Protein AF-A0AAE3F582-F1 (afdb_monomer_lite)

Radius of gyration: 14.85 Å; chains: 1; bounding box: 38×25×41 Å

Sequence (138 aa):
MNFTSTSEIKARVYELYLTEDQELNSNFFDFHVRNLRSTLLKTYAEIQKAINGDAVVLLKNSIETRHGSEIQVNGILSSWKEIGEIYAENRNGLYDGNYKEFLEEYNGKENLTGLYRLMDPVYTDSKSITGVKLDFIW

Structure (mmCIF, N/CA/C/O backbone):
data_AF-A0AAE3F582-F1
#
_entry.id   AF-A0AAE3F582-F1
#
loop_
_atom_site.group_PDB
_atom_site.id
_atom_site.type_symbol
_atom_site.label_atom_id
_atom_site.label_alt_id
_atom_site.label_comp_id
_atom_site.label_asym_id
_atom_site.label_entity_id
_atom_site.label_seq_id
_atom_site.pdbx_PDB_ins_code
_atom_site.Cartn_x
_atom_site.Cartn_y
_atom_site.Cartn_z
_atom_site.occupancy
_atom_site.B_iso_or_equiv
_atom_site.auth_seq_id
_atom_site.auth_comp_id
_atom_site.auth_asym_id
_atom_site.auth_atom_id
_atom_site.pdbx_PDB_model_num
ATOM 1 N N . MET A 1 1 ? -14.547 7.186 16.881 1.00 68.38 1 MET A N 1
ATOM 2 C CA . MET A 1 1 ? -13.841 6.005 17.423 1.00 68.38 1 MET A CA 1
ATOM 3 C C . MET A 1 1 ? -12.495 5.951 16.730 1.00 68.38 1 MET A C 1
ATOM 5 O O . MET A 1 1 ? -12.482 6.161 15.524 1.00 68.38 1 MET A O 1
ATOM 9 N N . ASN A 1 2 ? -11.401 5.749 17.465 1.00 81.62 2 ASN A N 1
ATOM 10 C CA . ASN A 1 2 ? -10.062 5.712 16.874 1.00 81.62 2 ASN A CA 1
ATOM 11 C C . ASN A 1 2 ? -9.655 4.254 16.695 1.00 81.62 2 ASN A C 1
ATOM 13 O O . ASN A 1 2 ? -9.636 3.510 17.673 1.00 81.62 2 ASN A O 1
ATOM 17 N N . PHE A 1 3 ? -9.322 3.860 15.469 1.00 90.88 3 PHE A N 1
ATOM 18 C CA . PHE A 1 3 ? -8.797 2.528 15.184 1.00 90.88 3 PHE A CA 1
ATOM 19 C C . PHE A 1 3 ? -7.280 2.544 15.411 1.00 90.88 3 PHE A C 1
ATOM 21 O O . PHE A 1 3 ? -6.566 3.378 14.845 1.00 90.88 3 PHE A O 1
ATOM 28 N N . THR A 1 4 ? -6.780 1.668 16.286 1.00 91.00 4 THR A N 1
ATOM 29 C CA . THR A 1 4 ? -5.397 1.752 16.799 1.00 91.00 4 THR A CA 1
ATOM 30 C C . THR A 1 4 ? -4.556 0.524 16.488 1.00 91.00 4 THR A C 1
ATOM 32 O O . THR A 1 4 ? -3.342 0.547 16.673 1.00 91.00 4 THR A O 1
ATOM 35 N N . SER A 1 5 ? -5.162 -0.536 15.956 1.00 92.38 5 SER A N 1
ATOM 36 C CA . SER A 1 5 ? -4.472 -1.767 15.576 1.00 92.38 5 SER A CA 1
ATOM 37 C C . SER A 1 5 ? -4.801 -2.203 14.149 1.00 92.38 5 SER A C 1
ATOM 39 O O . SER A 1 5 ? -5.865 -1.902 13.611 1.00 92.38 5 SER A O 1
ATOM 41 N N . THR A 1 6 ? -3.892 -2.967 13.541 1.00 94.06 6 THR A N 1
ATOM 42 C CA . THR A 1 6 ? -4.092 -3.581 12.219 1.00 94.06 6 THR A CA 1
ATOM 43 C C . THR A 1 6 ? -5.376 -4.408 12.163 1.00 94.06 6 THR A C 1
ATOM 45 O O . THR A 1 6 ? -6.115 -4.315 11.189 1.00 94.06 6 THR A O 1
ATOM 48 N N . SER A 1 7 ? -5.675 -5.186 13.207 1.00 96.44 7 SER A N 1
ATOM 49 C CA . SER A 1 7 ? -6.878 -6.024 13.253 1.00 96.44 7 SER A CA 1
ATOM 50 C C . SER A 1 7 ? -8.161 -5.196 13.261 1.00 96.44 7 SER A C 1
ATOM 52 O O . SER A 1 7 ? -9.077 -5.512 12.511 1.00 96.44 7 SER A O 1
ATOM 54 N N . GLU A 1 8 ? -8.218 -4.125 14.057 1.00 96.69 8 GLU A N 1
ATOM 55 C CA . GLU A 1 8 ? -9.386 -3.234 14.114 1.00 96.69 8 GLU A CA 1
ATOM 56 C C . GLU A 1 8 ? -9.612 -2.513 12.778 1.00 96.69 8 GLU A C 1
ATOM 58 O O . GLU A 1 8 ? -10.740 -2.450 12.296 1.00 96.69 8 GLU A O 1
ATOM 63 N N . ILE A 1 9 ? -8.541 -2.007 12.157 1.00 97.44 9 ILE A N 1
ATOM 64 C CA . ILE A 1 9 ? -8.606 -1.327 10.855 1.00 97.44 9 ILE A CA 1
ATOM 65 C C . ILE A 1 9 ? -9.094 -2.295 9.768 1.00 97.44 9 ILE A C 1
ATOM 67 O O . ILE A 1 9 ? -10.006 -1.964 9.013 1.00 97.44 9 ILE A O 1
ATOM 71 N N . LYS A 1 10 ? -8.527 -3.508 9.699 1.00 97.62 10 LYS A N 1
ATOM 72 C CA . LYS A 1 10 ? -8.941 -4.530 8.722 1.00 97.62 10 LYS A CA 1
ATOM 73 C C . LYS A 1 10 ? -10.385 -4.960 8.936 1.00 97.62 10 LYS A C 1
ATOM 75 O O . LYS A 1 10 ? -11.128 -5.022 7.966 1.00 97.62 10 LYS A O 1
ATOM 80 N N . ALA A 1 11 ? -10.783 -5.217 10.184 1.00 96.56 11 ALA A N 1
ATOM 81 C CA . ALA A 1 11 ? -12.158 -5.578 10.514 1.00 96.56 11 ALA A CA 1
ATOM 82 C C . ALA A 1 11 ? -13.135 -4.502 10.031 1.00 96.56 11 ALA A C 1
ATOM 84 O O . ALA A 1 11 ? -14.086 -4.827 9.330 1.00 96.56 11 ALA A O 1
ATOM 85 N N . ARG A 1 12 ? -12.839 -3.222 10.294 1.00 95.94 12 ARG A N 1
ATOM 86 C CA . ARG A 1 12 ? -13.671 -2.106 9.831 1.00 95.94 12 ARG A CA 1
ATOM 87 C C . ARG A 1 12 ? -13.828 -2.071 8.312 1.00 95.94 12 ARG A C 1
ATOM 89 O O . ARG A 1 12 ? -14.946 -1.918 7.827 1.00 95.94 12 ARG A O 1
ATOM 96 N N . VAL A 1 13 ? -12.727 -2.199 7.573 1.00 96.62 13 VAL A N 1
ATOM 97 C CA . VAL A 1 13 ? -12.760 -2.168 6.103 1.00 96.62 13 VAL A CA 1
ATOM 98 C C . VAL A 1 13 ? -13.499 -3.384 5.545 1.00 96.62 13 VAL A C 1
ATOM 100 O O . VAL A 1 13 ? -14.311 -3.235 4.641 1.00 96.62 13 VAL A O 1
ATOM 103 N N . TYR A 1 14 ? -13.264 -4.578 6.095 1.00 95.69 14 TYR A N 1
ATOM 104 C CA . TYR A 1 14 ? -13.919 -5.805 5.637 1.00 95.69 14 TYR A CA 1
ATOM 105 C C . TYR A 1 14 ? -15.413 -5.828 5.953 1.00 95.69 14 TYR A C 1
ATOM 107 O O . TYR A 1 14 ? -16.189 -6.273 5.117 1.00 95.69 14 TYR A O 1
ATOM 115 N N . GLU A 1 15 ? -15.829 -5.329 7.117 1.00 94.50 15 GLU A N 1
ATOM 116 C CA . GLU A 1 15 ? -17.248 -5.178 7.447 1.00 94.50 15 GLU A CA 1
ATOM 117 C C . GLU A 1 15 ? -17.951 -4.275 6.436 1.00 94.50 15 GLU A C 1
ATOM 119 O O . GLU A 1 15 ? -18.965 -4.683 5.881 1.00 94.50 15 GLU A O 1
ATOM 124 N N . LEU A 1 16 ? -17.379 -3.100 6.144 1.00 93.56 16 LEU A N 1
ATOM 125 C CA . LEU A 1 16 ? -17.914 -2.203 5.120 1.00 93.56 16 LEU A CA 1
ATOM 126 C C . LEU A 1 16 ? -17.954 -2.887 3.748 1.00 93.56 16 LEU A C 1
ATOM 128 O O . LEU A 1 16 ? -18.984 -2.866 3.086 1.00 93.56 16 LEU A O 1
ATOM 132 N N . TYR A 1 17 ? -16.864 -3.537 3.335 1.00 93.19 17 TYR A N 1
ATOM 133 C CA . TYR A 1 17 ? -16.766 -4.196 2.027 1.00 93.19 17 TYR A CA 1
ATOM 134 C C . TYR A 1 17 ? -17.764 -5.345 1.842 1.00 93.19 17 TYR A C 1
ATOM 136 O O . TYR A 1 17 ? -18.236 -5.579 0.738 1.00 93.19 17 TYR A O 1
ATOM 144 N N . LEU A 1 18 ? -18.118 -6.058 2.913 1.00 91.44 18 LEU A N 1
ATOM 145 C CA . LEU A 1 18 ? -19.126 -7.120 2.853 1.00 91.44 18 LEU A CA 1
ATOM 146 C C . LEU A 1 18 ? -20.562 -6.586 2.780 1.00 91.44 18 LEU A C 1
ATOM 148 O O . LEU A 1 18 ? -21.457 -7.323 2.368 1.00 91.44 18 LEU A O 1
ATOM 152 N N . THR A 1 19 ? -20.799 -5.353 3.229 1.00 89.94 19 THR A N 1
ATOM 153 C CA . THR A 1 19 ? -22.140 -4.753 3.272 1.00 89.94 19 THR A CA 1
ATOM 154 C C . THR A 1 19 ? -22.432 -3.825 2.101 1.00 89.94 19 THR A C 1
ATOM 156 O O . THR A 1 19 ? -23.597 -3.635 1.760 1.00 89.94 19 THR A O 1
ATOM 159 N N . GLU A 1 20 ? -21.398 -3.240 1.507 1.00 86.06 20 GLU A N 1
ATOM 160 C CA . GLU A 1 20 ? -21.509 -2.297 0.399 1.00 86.06 20 GLU A CA 1
ATOM 161 C C . GLU A 1 20 ? -21.315 -3.042 -0.932 1.00 86.06 20 GLU A C 1
ATOM 163 O O . GLU A 1 20 ? -20.288 -3.680 -1.146 1.00 86.06 20 GLU A O 1
ATOM 168 N N . ASP A 1 21 ? -22.279 -2.946 -1.852 1.00 82.25 21 ASP A N 1
ATOM 169 C CA . ASP A 1 21 ? -22.183 -3.520 -3.209 1.00 82.25 21 ASP A CA 1
ATOM 170 C C . ASP A 1 21 ? -21.368 -2.592 -4.130 1.00 82.25 21 ASP A C 1
ATOM 172 O O . ASP A 1 21 ? -21.871 -2.029 -5.104 1.00 82.25 21 ASP A O 1
ATOM 176 N N . GLN A 1 22 ? -20.124 -2.313 -3.731 1.00 86.38 22 GLN A N 1
ATOM 177 C CA . GLN A 1 22 ? -19.224 -1.378 -4.407 1.00 86.38 22 GLN A CA 1
ATOM 178 C C . GLN A 1 22 ? -17.778 -1.872 -4.386 1.00 86.38 22 GLN A C 1
ATOM 180 O O . GLN A 1 22 ? -17.326 -2.509 -3.435 1.00 86.38 22 GLN A O 1
ATOM 185 N N . GLU A 1 23 ? -17.021 -1.506 -5.420 1.00 89.69 23 GLU A N 1
ATOM 186 C CA . GLU A 1 23 ? -15.572 -1.700 -5.442 1.00 89.69 23 GLU A CA 1
ATOM 187 C C . GLU A 1 23 ? -14.882 -0.907 -4.325 1.00 89.69 23 GLU A C 1
ATOM 189 O O . GLU A 1 23 ? -15.312 0.192 -3.960 1.00 89.69 23 GLU A O 1
ATOM 194 N N . LEU A 1 24 ? -13.770 -1.448 -3.818 1.00 93.12 24 LEU A N 1
ATOM 195 C CA . LEU A 1 24 ? -12.982 -0.835 -2.752 1.00 93.12 24 LEU A CA 1
ATOM 196 C C . LEU A 1 24 ? -12.410 0.525 -3.197 1.00 93.12 24 LEU A C 1
ATOM 198 O O . LEU A 1 24 ? -11.387 0.595 -3.881 1.00 93.12 24 LEU A O 1
ATOM 202 N N . ASN A 1 25 ? -13.059 1.601 -2.757 1.00 93.12 25 ASN A N 1
ATOM 203 C CA . ASN A 1 25 ? -12.714 2.998 -3.037 1.00 93.12 25 ASN A CA 1
ATOM 204 C C . ASN A 1 25 ? -12.365 3.780 -1.752 1.00 93.12 25 ASN A C 1
ATOM 206 O O . ASN A 1 25 ? -12.311 3.216 -0.655 1.00 93.12 25 ASN A O 1
ATOM 210 N N . SER A 1 26 ? -12.114 5.086 -1.869 1.00 94.75 26 SER A N 1
ATOM 211 C CA . SER A 1 26 ? -11.708 5.938 -0.742 1.00 94.75 26 SER A CA 1
ATOM 212 C C . SER A 1 26 ? -12.696 5.972 0.434 1.00 94.75 26 SER A C 1
ATOM 214 O O . SER A 1 26 ? -12.261 6.140 1.575 1.00 94.75 26 SER A O 1
ATOM 216 N N . ASN A 1 27 ? -13.998 5.758 0.211 1.00 94.94 27 ASN A N 1
ATOM 217 C CA . ASN 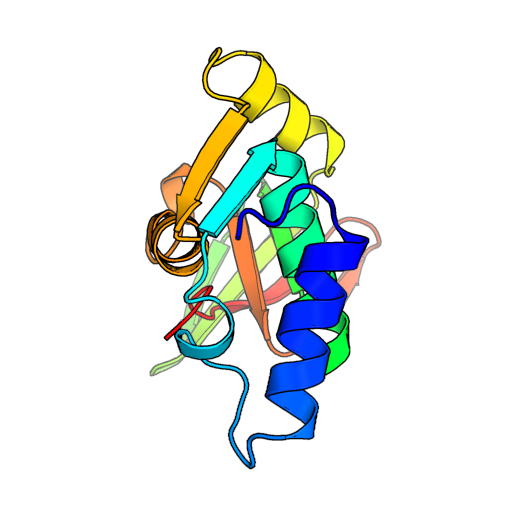A 1 27 ? -15.015 5.814 1.271 1.00 94.94 27 ASN A CA 1
ATOM 218 C C . ASN A 1 27 ? -14.842 4.702 2.314 1.00 94.94 27 ASN A C 1
ATOM 220 O O . ASN A 1 27 ? -15.160 4.893 3.486 1.00 94.94 27 ASN A O 1
ATOM 224 N N . PHE A 1 28 ? -14.272 3.560 1.921 1.00 96.19 28 PHE A N 1
ATOM 225 C CA . PHE A 1 28 ? -13.990 2.456 2.842 1.00 96.19 28 PHE A CA 1
ATOM 226 C C . PHE A 1 28 ? -12.912 2.797 3.869 1.00 96.19 28 PHE A C 1
ATOM 228 O O . PHE A 1 28 ? -12.799 2.095 4.868 1.00 96.19 28 PHE A O 1
ATOM 235 N N . PHE A 1 29 ? -12.140 3.861 3.641 1.00 97.25 29 PHE A N 1
ATOM 236 C CA . PHE A 1 29 ? -11.054 4.319 4.505 1.00 97.25 29 PHE A CA 1
ATOM 237 C C . PHE A 1 29 ? -11.389 5.630 5.230 1.00 97.25 29 PHE A C 1
ATOM 239 O O . PHE A 1 29 ? -10.541 6.161 5.942 1.00 97.25 29 PHE A O 1
ATOM 246 N N . ASP A 1 30 ? -12.612 6.153 5.088 1.00 96.81 30 ASP A N 1
ATOM 247 C CA . ASP A 1 30 ? -13.035 7.413 5.707 1.00 96.81 30 ASP A CA 1
ATOM 248 C C . ASP A 1 30 ? -13.366 7.231 7.200 1.00 96.81 30 ASP A C 1
ATOM 250 O O . ASP A 1 30 ? -14.518 7.186 7.639 1.00 96.81 30 ASP A O 1
ATOM 254 N N . PHE A 1 31 ? -12.320 7.028 7.999 1.00 96.81 31 PHE A N 1
ATOM 255 C CA . PHE A 1 31 ? -12.408 6.911 9.449 1.00 96.81 31 PHE A CA 1
ATOM 256 C C . PHE A 1 31 ? -11.093 7.284 10.137 1.00 96.81 31 PHE A C 1
ATOM 258 O O . PHE A 1 31 ? -10.012 7.277 9.550 1.00 96.81 31 PHE A O 1
ATOM 265 N N . HIS A 1 32 ? -11.185 7.596 11.430 1.00 97.69 32 HIS A N 1
ATOM 266 C CA . HIS A 1 32 ? -10.055 8.074 12.226 1.00 97.69 32 HIS A CA 1
ATOM 267 C C . HIS A 1 32 ? -9.137 6.931 12.686 1.00 97.69 32 HIS A C 1
ATOM 269 O O . HIS A 1 32 ? -9.588 5.988 13.342 1.00 97.69 32 HIS A O 1
ATOM 275 N N . VAL A 1 33 ? -7.834 7.041 12.426 1.00 97.12 33 VAL A N 1
ATOM 276 C CA . VAL A 1 33 ? -6.797 6.091 12.860 1.00 97.12 33 VAL A CA 1
ATOM 277 C C . VAL A 1 33 ? -5.743 6.776 13.719 1.00 97.12 33 VAL A C 1
ATOM 279 O O . VAL A 1 33 ? -5.425 7.948 13.532 1.00 97.12 33 VAL A O 1
ATOM 282 N N . ARG A 1 34 ? -5.155 6.018 14.648 1.00 94.81 34 ARG A N 1
ATOM 283 C CA . ARG A 1 34 ? -3.976 6.457 15.400 1.00 94.81 34 ARG A CA 1
ATOM 284 C C . ARG A 1 34 ? -2.965 5.325 15.514 1.00 94.81 34 ARG A C 1
ATOM 286 O O . ARG A 1 34 ? -3.112 4.449 16.363 1.00 94.81 34 ARG A O 1
ATOM 293 N N . ASN A 1 35 ? -1.949 5.324 14.654 1.00 92.56 35 ASN A N 1
ATOM 294 C CA . ASN A 1 35 ? -0.909 4.291 14.636 1.00 92.56 35 ASN A CA 1
ATOM 295 C C . ASN A 1 35 ? 0.361 4.789 13.929 1.00 92.56 35 ASN A C 1
ATOM 297 O O . ASN A 1 35 ? 0.402 5.886 13.376 1.00 92.56 35 ASN A O 1
ATOM 301 N N . LEU A 1 36 ? 1.422 3.987 13.954 1.00 90.81 36 LEU A N 1
ATOM 302 C CA . LEU A 1 36 ? 2.621 4.241 13.174 1.00 90.81 36 LEU A CA 1
ATOM 303 C C . LEU A 1 36 ? 2.292 4.231 11.677 1.00 90.81 36 LEU A C 1
ATOM 305 O O . LEU A 1 36 ? 1.645 3.303 11.195 1.00 90.81 36 LEU A O 1
ATOM 309 N N . ARG A 1 37 ? 2.803 5.211 10.928 1.00 91.88 37 ARG A N 1
ATOM 310 C CA . ARG A 1 37 ? 2.661 5.317 9.467 1.00 91.88 37 ARG A CA 1
ATOM 311 C C . ARG A 1 37 ? 3.071 4.029 8.753 1.00 91.88 37 ARG A C 1
ATOM 313 O O . ARG A 1 37 ? 2.374 3.576 7.854 1.00 91.88 37 ARG A O 1
ATOM 320 N N . SER A 1 38 ? 4.159 3.394 9.193 1.00 89.12 38 SER A N 1
ATOM 321 C CA . SER A 1 38 ? 4.612 2.104 8.657 1.00 89.12 38 SER A CA 1
ATOM 322 C C . SER A 1 38 ? 3.595 0.981 8.893 1.00 89.12 38 SER A C 1
ATOM 324 O O . SER A 1 38 ? 3.329 0.194 7.986 1.00 89.12 38 SER A O 1
ATOM 326 N N . THR A 1 39 ? 2.979 0.930 10.078 1.00 91.19 39 THR A N 1
ATOM 327 C CA . THR A 1 39 ? 1.897 -0.014 10.391 1.00 91.19 39 THR A CA 1
ATOM 328 C C . THR A 1 39 ? 0.653 0.272 9.557 1.00 91.19 39 THR A C 1
ATOM 330 O O . THR A 1 39 ? 0.037 -0.668 9.057 1.00 91.19 39 THR A O 1
ATOM 333 N N . LEU A 1 40 ? 0.296 1.544 9.360 1.00 94.62 40 LEU A N 1
ATOM 334 C CA . LEU A 1 40 ? -0.833 1.950 8.520 1.00 94.62 40 LEU A CA 1
ATOM 335 C C . LEU A 1 40 ? -0.612 1.561 7.051 1.00 94.62 40 LEU A C 1
ATOM 337 O O . LEU A 1 40 ? -1.489 0.942 6.459 1.00 94.62 40 LEU A O 1
ATOM 341 N N . LEU A 1 41 ? 0.565 1.830 6.479 1.00 94.44 41 LEU A N 1
ATOM 342 C CA . LEU A 1 41 ? 0.909 1.415 5.112 1.00 94.44 41 LEU A CA 1
ATOM 343 C C . LEU A 1 41 ? 0.900 -0.106 4.951 1.00 94.44 41 LEU A C 1
ATOM 345 O O . LEU A 1 41 ? 0.357 -0.622 3.978 1.00 94.44 41 LEU A O 1
ATOM 349 N N . LYS A 1 42 ? 1.462 -0.836 5.920 1.00 93.25 42 LYS A N 1
ATOM 350 C CA . LYS A 1 42 ? 1.452 -2.302 5.901 1.00 93.25 42 LYS A CA 1
ATOM 351 C C . LYS A 1 42 ? 0.030 -2.857 5.995 1.00 93.25 42 LYS A C 1
ATOM 353 O O . LYS A 1 42 ? -0.314 -3.787 5.276 1.00 93.25 42 LYS A O 1
ATOM 358 N N . THR A 1 43 ? -0.799 -2.275 6.858 1.00 96.19 43 THR A N 1
ATOM 359 C CA . THR A 1 43 ? -2.206 -2.669 7.008 1.00 96.19 43 THR A CA 1
ATOM 360 C C . THR A 1 43 ? -2.963 -2.456 5.700 1.00 96.19 43 THR A C 1
ATOM 362 O O . THR A 1 43 ? -3.651 -3.361 5.236 1.00 96.19 43 THR A O 1
ATOM 365 N N . TYR A 1 44 ? -2.765 -1.304 5.062 1.00 97.38 44 TYR A N 1
ATOM 366 C CA . TYR A 1 44 ? -3.332 -0.997 3.755 1.00 97.38 44 TYR A CA 1
ATOM 367 C C . TYR A 1 44 ? -2.863 -1.984 2.671 1.00 97.38 44 TYR A C 1
ATOM 369 O O . TYR A 1 44 ? -3.687 -2.515 1.930 1.00 97.38 44 TYR A O 1
ATOM 377 N N . ALA A 1 45 ? -1.569 -2.318 2.635 1.00 96.12 45 ALA A N 1
ATOM 378 C CA . ALA A 1 45 ? -1.020 -3.316 1.715 1.00 96.12 45 ALA A CA 1
ATOM 379 C C . ALA A 1 45 ? -1.675 -4.697 1.876 1.00 96.12 45 ALA A C 1
ATOM 381 O O . ALA A 1 45 ? -1.977 -5.367 0.890 1.00 96.12 45 ALA A O 1
ATOM 382 N N . GLU A 1 46 ? -1.916 -5.124 3.119 1.00 97.12 46 GLU A N 1
ATOM 383 C CA . GLU A 1 46 ? -2.608 -6.382 3.405 1.00 97.12 46 GLU A CA 1
ATOM 384 C C . GLU A 1 46 ? -4.072 -6.362 2.949 1.00 97.12 46 GLU A C 1
ATOM 386 O O . GLU A 1 46 ? -4.565 -7.380 2.466 1.00 97.12 46 GLU A O 1
ATOM 391 N N . ILE A 1 47 ? -4.761 -5.226 3.088 1.00 97.88 47 ILE A N 1
ATOM 392 C CA . ILE A 1 47 ? -6.143 -5.052 2.621 1.00 97.88 47 ILE A CA 1
ATOM 393 C C . ILE A 1 47 ? -6.196 -5.133 1.095 1.00 97.88 47 ILE A C 1
ATOM 395 O O . ILE A 1 47 ? -6.962 -5.933 0.562 1.00 97.88 47 ILE A O 1
ATOM 399 N N . GLN A 1 48 ? -5.354 -4.361 0.404 1.00 97.69 48 GLN A N 1
ATOM 400 C CA . GLN A 1 48 ? -5.315 -4.322 -1.059 1.00 97.69 48 GLN A CA 1
ATOM 401 C C . GLN A 1 48 ? -5.008 -5.691 -1.660 1.00 97.69 48 GLN A C 1
ATOM 403 O O . GLN A 1 48 ? -5.721 -6.157 -2.545 1.00 97.69 48 GLN A O 1
ATOM 408 N N . LYS A 1 49 ? -4.020 -6.395 -1.100 1.00 96.50 49 LYS A N 1
ATOM 409 C CA . LYS A 1 49 ? -3.693 -7.754 -1.527 1.00 96.50 49 LYS A CA 1
ATOM 410 C C . LYS A 1 49 ? -4.856 -8.728 -1.328 1.00 96.50 49 LYS A C 1
ATOM 412 O O . LYS A 1 49 ? -5.052 -9.612 -2.154 1.00 96.50 49 LYS A O 1
ATOM 417 N N . ALA A 1 50 ? -5.581 -8.617 -0.215 1.00 96.50 50 ALA A N 1
ATOM 418 C CA . ALA A 1 50 ? -6.663 -9.540 0.113 1.00 96.50 50 ALA A CA 1
ATOM 419 C C . ALA A 1 50 ? -7.921 -9.319 -0.740 1.00 96.50 50 ALA A C 1
ATOM 421 O O . ALA A 1 50 ? -8.595 -10.294 -1.057 1.00 96.50 50 ALA A O 1
ATOM 422 N N . ILE A 1 51 ? -8.238 -8.065 -1.076 1.00 95.56 51 ILE A N 1
ATOM 423 C CA . ILE A 1 51 ? -9.470 -7.706 -1.792 1.00 95.56 51 ILE A CA 1
ATOM 424 C C . ILE A 1 51 ? -9.235 -7.621 -3.304 1.00 95.56 51 ILE A C 1
ATOM 426 O O . ILE A 1 51 ? -9.940 -8.279 -4.060 1.00 95.56 51 ILE A O 1
ATOM 430 N N . ASN A 1 52 ? -8.233 -6.851 -3.735 1.00 95.38 52 ASN A N 1
ATOM 431 C CA . ASN A 1 52 ? -7.987 -6.549 -5.149 1.00 95.38 52 ASN A CA 1
ATOM 432 C C . ASN A 1 52 ? -6.868 -7.401 -5.767 1.00 95.38 52 ASN A C 1
ATOM 434 O O . ASN A 1 52 ? -6.731 -7.454 -6.981 1.00 95.38 52 ASN A O 1
ATOM 438 N N . GLY A 1 53 ? -6.045 -8.064 -4.948 1.00 96.00 53 GLY A N 1
ATOM 439 C CA . GLY A 1 53 ? -4.850 -8.770 -5.429 1.00 96.00 53 GLY A CA 1
ATOM 440 C C . GLY A 1 53 ? -3.658 -7.850 -5.722 1.00 96.00 53 GLY A C 1
ATOM 441 O O . GLY A 1 53 ? -2.595 -8.334 -6.111 1.00 96.00 53 GLY A O 1
ATOM 442 N N . ASP A 1 54 ? -3.801 -6.548 -5.473 1.00 97.44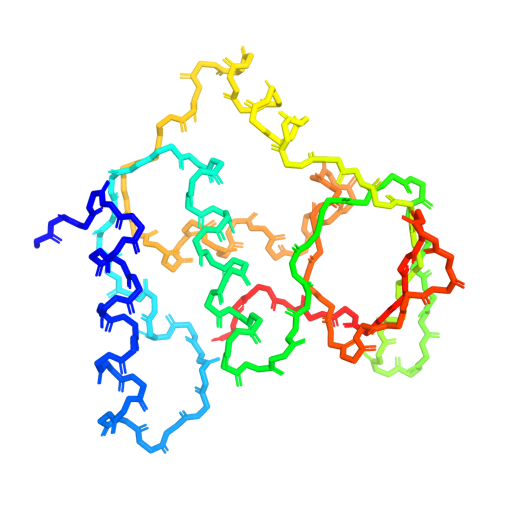 54 ASP A N 1
ATOM 443 C CA . ASP A 1 54 ? -2.769 -5.553 -5.750 1.00 97.44 54 ASP A CA 1
ATOM 444 C C . ASP A 1 54 ? -1.571 -5.670 -4.803 1.00 97.44 54 ASP A C 1
ATOM 446 O O . ASP A 1 54 ? -1.681 -6.039 -3.626 1.00 97.44 54 ASP A O 1
ATOM 450 N N . ALA A 1 55 ? -0.404 -5.263 -5.299 1.00 96.12 55 ALA A N 1
ATOM 451 C CA . ALA A 1 55 ? 0.804 -5.139 -4.501 1.00 96.12 55 ALA A CA 1
ATOM 452 C C . ALA A 1 55 ? 1.046 -3.680 -4.107 1.00 96.12 55 ALA A C 1
ATOM 454 O O . ALA A 1 55 ? 1.262 -2.830 -4.963 1.00 96.12 55 ALA A O 1
ATOM 455 N N . VAL A 1 56 ? 1.103 -3.398 -2.806 1.00 96.06 56 VAL A N 1
ATOM 456 C CA . VAL A 1 56 ? 1.609 -2.118 -2.290 1.00 96.06 56 VAL A CA 1
ATOM 457 C C . VAL A 1 56 ? 3.046 -2.324 -1.826 1.00 96.06 56 VAL A C 1
ATOM 459 O O . VAL A 1 56 ? 3.296 -3.141 -0.939 1.00 96.06 56 VAL A O 1
ATOM 462 N N . VAL A 1 57 ? 4.001 -1.639 -2.452 1.00 94.06 57 VAL A N 1
ATOM 463 C CA . VAL A 1 57 ? 5.437 -1.937 -2.336 1.00 94.06 57 VAL A CA 1
ATOM 464 C C . VAL A 1 57 ? 6.286 -0.673 -2.293 1.00 94.06 57 VAL A C 1
ATOM 466 O O . VAL A 1 57 ? 5.936 0.344 -2.884 1.00 94.06 57 VAL A O 1
ATOM 469 N N . LEU A 1 58 ? 7.437 -0.757 -1.621 1.00 93.38 58 LEU A N 1
ATOM 470 C CA . LEU A 1 58 ? 8.515 0.224 -1.743 1.00 93.38 58 LEU A CA 1
ATOM 471 C C . LEU A 1 58 ? 9.500 -0.260 -2.808 1.00 93.38 58 LEU A C 1
ATOM 473 O O . LEU A 1 58 ? 10.054 -1.357 -2.682 1.00 93.38 58 LEU A O 1
ATOM 477 N N . LEU A 1 59 ? 9.736 0.559 -3.828 1.00 93.31 59 LEU A N 1
ATOM 478 C CA . LEU A 1 59 ? 10.638 0.260 -4.933 1.00 93.31 59 LEU A CA 1
ATOM 479 C C . LEU A 1 59 ? 11.890 1.133 -4.891 1.00 93.31 59 LEU A C 1
ATOM 481 O O . LEU A 1 59 ? 11.839 2.332 -4.625 1.00 93.31 59 LEU A O 1
ATOM 485 N N . LYS A 1 60 ? 13.025 0.515 -5.219 1.00 91.44 60 LYS A N 1
ATOM 486 C CA . LYS A 1 60 ? 14.281 1.186 -5.560 1.00 91.44 60 LYS A CA 1
ATOM 487 C C . LYS A 1 60 ? 14.511 1.087 -7.058 1.00 91.44 60 LYS A C 1
ATOM 489 O O . LYS A 1 60 ? 14.186 0.066 -7.667 1.00 91.44 60 LYS A O 1
ATOM 494 N N . ASN A 1 61 ? 15.133 2.122 -7.622 1.00 91.75 61 ASN A N 1
ATOM 495 C CA . ASN A 1 61 ? 15.447 2.205 -9.050 1.00 91.75 61 ASN A CA 1
ATOM 496 C C . ASN A 1 61 ? 14.214 1.922 -9.925 1.00 91.75 61 ASN A C 1
ATOM 498 O O . ASN A 1 61 ? 14.298 1.167 -10.890 1.00 91.75 61 ASN A O 1
ATOM 502 N N . SER A 1 62 ? 13.059 2.469 -9.533 1.00 93.69 62 SER A N 1
ATOM 503 C CA . SER A 1 62 ? 11.817 2.285 -10.274 1.00 93.69 62 SER A CA 1
ATOM 504 C C . SER A 1 62 ? 11.878 3.002 -11.619 1.00 93.69 62 SER A C 1
ATOM 506 O O . SER A 1 62 ? 12.335 4.142 -11.700 1.00 93.69 62 SER A O 1
ATOM 508 N N . ILE A 1 63 ? 11.373 2.346 -12.655 1.00 94.81 63 ILE A N 1
ATOM 509 C CA . ILE A 1 63 ? 11.222 2.889 -14.001 1.00 94.81 63 ILE A CA 1
ATOM 510 C C . ILE A 1 63 ? 9.732 2.863 -14.335 1.00 94.81 63 ILE A C 1
ATOM 512 O O . ILE A 1 63 ? 9.111 1.800 -14.322 1.00 94.81 63 ILE A O 1
ATOM 516 N N . GLU A 1 64 ? 9.169 4.032 -14.640 1.00 96.12 64 GLU A N 1
ATOM 517 C CA . GLU A 1 64 ? 7.802 4.180 -15.140 1.00 96.12 64 GLU A CA 1
ATOM 518 C C . GLU A 1 64 ? 7.819 4.243 -16.677 1.00 96.12 64 GLU A C 1
ATOM 520 O O . GLU A 1 64 ? 8.529 5.059 -17.267 1.00 96.12 64 GLU A O 1
ATOM 525 N N . THR A 1 65 ? 7.024 3.400 -17.337 1.00 96.31 65 THR A N 1
ATOM 526 C CA . THR A 1 65 ? 6.831 3.403 -18.794 1.00 96.31 65 THR A CA 1
ATOM 527 C C . THR A 1 65 ? 5.356 3.617 -19.107 1.00 96.31 65 THR A C 1
ATOM 529 O O . THR A 1 65 ? 4.496 2.869 -18.646 1.00 96.31 65 THR A O 1
ATOM 532 N N . ARG A 1 66 ? 5.040 4.655 -19.886 1.00 96.06 66 ARG A N 1
ATOM 533 C CA . ARG A 1 66 ? 3.656 4.979 -20.253 1.00 96.06 66 ARG A CA 1
ATOM 534 C C . ARG A 1 66 ? 3.211 4.177 -21.476 1.00 96.06 66 ARG A C 1
ATOM 536 O O . ARG A 1 66 ? 3.817 4.292 -22.539 1.00 96.06 66 ARG A O 1
ATOM 543 N N . HIS A 1 67 ? 2.099 3.461 -21.340 1.00 92.69 67 HIS A N 1
ATOM 544 C CA . HIS A 1 67 ? 1.428 2.725 -22.408 1.00 92.69 67 HIS A CA 1
ATOM 545 C C . HIS A 1 67 ? -0.021 3.215 -22.525 1.00 92.69 67 HIS A C 1
ATOM 547 O O . HIS A 1 67 ? -0.925 2.733 -21.852 1.00 92.69 67 HIS A O 1
ATOM 553 N N . GLY A 1 68 ? -0.247 4.232 -23.363 1.00 93.12 68 GLY A N 1
ATOM 554 C CA . GLY A 1 68 ? -1.558 4.879 -23.458 1.00 93.12 68 GLY A CA 1
ATOM 555 C C . GLY A 1 68 ? -1.945 5.574 -22.146 1.00 93.12 68 GLY A C 1
ATOM 556 O O . GLY A 1 68 ? -1.228 6.469 -21.684 1.00 93.12 68 GLY A O 1
ATOM 557 N N . SER A 1 69 ? -3.083 5.179 -21.568 1.00 92.19 69 SER A N 1
ATOM 558 C CA . SER A 1 69 ? -3.560 5.668 -20.266 1.00 92.19 69 SER A CA 1
ATOM 559 C C . SER A 1 69 ? -2.855 5.016 -19.077 1.00 92.19 69 SER A C 1
ATOM 561 O O . SER A 1 69 ? -2.861 5.588 -17.991 1.00 92.19 69 SER A O 1
ATOM 563 N N . GLU A 1 70 ? -2.232 3.856 -19.273 1.00 95.50 70 GLU A N 1
ATOM 564 C CA . GLU A 1 70 ? -1.599 3.088 -18.207 1.00 95.50 70 GLU A CA 1
ATOM 565 C C . GLU A 1 70 ? -0.134 3.482 -18.019 1.00 95.50 70 GLU A C 1
ATOM 567 O O . GLU A 1 70 ? 0.570 3.890 -18.952 1.00 95.50 70 GLU A O 1
ATOM 572 N N . ILE A 1 71 ? 0.338 3.343 -16.784 1.00 97.12 71 ILE A N 1
ATOM 573 C CA . ILE A 1 71 ? 1.746 3.497 -16.432 1.00 97.12 71 ILE A CA 1
ATOM 574 C C . ILE A 1 71 ? 2.213 2.151 -15.898 1.00 97.12 71 ILE A C 1
ATOM 576 O O . ILE A 1 71 ? 1.831 1.745 -14.804 1.00 97.12 71 ILE A O 1
ATOM 580 N N . GLN A 1 72 ? 3.043 1.456 -16.667 1.00 97.12 72 GLN A N 1
ATOM 581 C CA . GLN A 1 72 ? 3.709 0.251 -16.202 1.00 97.12 72 GLN A CA 1
ATOM 582 C C . GLN A 1 72 ? 4.924 0.645 -15.366 1.00 97.12 72 GLN A C 1
ATOM 584 O O . GLN A 1 72 ? 5.717 1.498 -15.763 1.00 97.12 72 GLN A O 1
ATOM 589 N N . VAL A 1 73 ? 5.089 0.006 -14.216 1.00 96.88 73 VAL A N 1
ATOM 590 C CA . VAL A 1 73 ? 6.216 0.233 -13.313 1.00 96.88 73 VAL A CA 1
ATOM 591 C C . VAL A 1 73 ? 7.044 -1.034 -13.245 1.00 96.88 73 VAL A C 1
ATOM 593 O O . VAL A 1 73 ? 6.503 -2.135 -13.152 1.00 96.88 73 VAL A O 1
ATOM 596 N N . ASN A 1 74 ? 8.363 -0.890 -13.276 1.00 95.31 74 ASN A N 1
ATOM 597 C CA . ASN A 1 74 ? 9.311 -1.939 -12.925 1.00 95.31 74 ASN A CA 1
ATOM 598 C C . ASN A 1 74 ? 10.250 -1.412 -11.842 1.00 95.31 74 ASN A C 1
ATOM 600 O O . ASN A 1 74 ? 10.675 -0.263 -11.917 1.00 95.31 74 ASN A O 1
ATOM 604 N N . GLY A 1 75 ? 10.587 -2.221 -10.844 1.00 95.00 75 GLY A N 1
ATOM 605 C CA . GLY A 1 75 ? 11.558 -1.810 -9.836 1.00 95.00 75 GLY A CA 1
ATOM 606 C C . GLY A 1 75 ? 12.042 -2.947 -8.952 1.00 95.00 75 GLY A C 1
ATOM 607 O O . GLY A 1 75 ? 11.534 -4.070 -8.994 1.00 95.00 75 GLY A O 1
ATOM 608 N N . ILE A 1 76 ? 13.043 -2.632 -8.131 1.00 94.31 76 ILE A N 1
ATOM 609 C CA . ILE A 1 76 ? 13.622 -3.560 -7.161 1.00 94.31 76 ILE A CA 1
ATOM 610 C C . ILE A 1 76 ? 12.875 -3.412 -5.838 1.00 94.31 76 ILE A C 1
ATOM 612 O O . ILE A 1 76 ? 12.796 -2.313 -5.290 1.00 94.31 76 ILE A O 1
ATOM 616 N N . LEU A 1 77 ? 12.363 -4.521 -5.307 1.00 92.12 77 LEU A N 1
ATOM 617 C CA . LEU A 1 77 ? 11.679 -4.561 -4.020 1.00 92.12 77 LEU A CA 1
ATOM 618 C C . LEU A 1 77 ? 12.632 -4.147 -2.898 1.00 92.12 77 LEU A C 1
ATOM 620 O O . LEU A 1 77 ? 13.699 -4.737 -2.712 1.00 92.12 77 LEU A O 1
ATOM 624 N N . SER A 1 78 ? 12.208 -3.162 -2.116 1.00 89.19 78 SER A N 1
ATOM 625 C CA . SER A 1 78 ? 12.798 -2.874 -0.817 1.00 89.19 78 SER A CA 1
ATOM 626 C C . SER A 1 78 ? 12.044 -3.597 0.306 1.00 89.19 78 SER A C 1
ATOM 628 O O . SER A 1 78 ? 10.945 -4.124 0.121 1.00 89.19 78 SER A O 1
ATOM 630 N N . SER A 1 79 ? 12.645 -3.653 1.494 1.00 84.19 79 SER A N 1
ATOM 631 C CA . SER A 1 79 ? 12.027 -4.275 2.663 1.00 84.19 79 SER A CA 1
ATOM 632 C C . SER A 1 79 ? 11.106 -3.306 3.411 1.00 84.19 79 SER A C 1
ATOM 634 O O . SER A 1 79 ? 11.387 -2.116 3.537 1.00 84.19 79 SER A O 1
ATOM 636 N N . TRP A 1 80 ? 10.045 -3.837 4.026 1.00 76.75 80 TRP A N 1
ATOM 637 C CA . TRP A 1 80 ? 9.195 -3.077 4.955 1.00 76.75 80 TRP A CA 1
ATOM 638 C C . TRP A 1 80 ? 9.956 -2.529 6.168 1.00 76.75 80 TRP A C 1
ATOM 640 O O . TRP A 1 80 ? 9.514 -1.563 6.788 1.00 76.75 80 TRP A O 1
ATOM 650 N N . LYS A 1 81 ? 11.104 -3.132 6.504 1.00 77.12 81 LYS A N 1
ATOM 651 C CA . LYS A 1 81 ? 11.992 -2.624 7.549 1.00 77.12 81 LYS A CA 1
ATOM 652 C C . LYS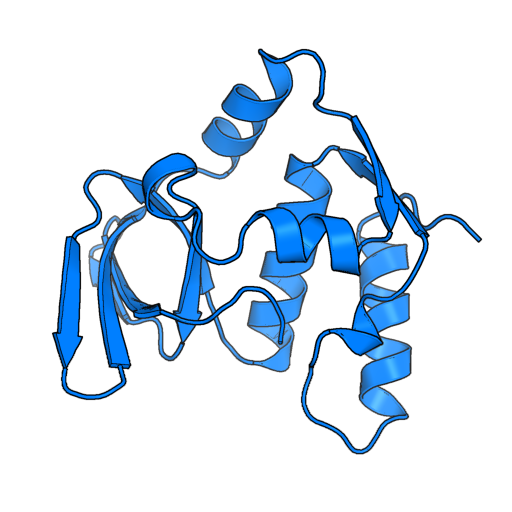 A 1 81 ? 12.536 -1.243 7.172 1.00 77.12 81 LYS A C 1
ATOM 654 O O . LYS A 1 81 ? 12.490 -0.349 8.007 1.00 77.12 81 LYS A O 1
ATOM 659 N N . GLU A 1 82 ? 12.935 -1.051 5.915 1.00 74.19 82 GLU A N 1
ATOM 660 C CA . GLU A 1 82 ? 13.421 0.245 5.426 1.00 74.19 82 GLU A CA 1
ATOM 661 C C . GLU A 1 82 ? 12.322 1.320 5.444 1.00 74.19 82 GLU A C 1
ATOM 663 O O . GLU A 1 82 ? 12.589 2.460 5.806 1.00 74.19 82 GLU A O 1
ATOM 668 N N . ILE A 1 83 ? 11.062 0.965 5.151 1.00 71.38 83 ILE A N 1
ATOM 669 C CA . ILE A 1 83 ? 9.922 1.890 5.322 1.00 71.38 83 ILE A CA 1
ATOM 670 C C . ILE A 1 83 ? 9.813 2.329 6.789 1.00 71.38 83 ILE A C 1
ATOM 672 O O . ILE A 1 83 ? 9.636 3.510 7.083 1.00 71.38 83 ILE A O 1
ATOM 676 N N . GLY A 1 84 ? 9.924 1.378 7.721 1.00 68.00 84 GLY A N 1
ATOM 677 C CA . GLY A 1 84 ? 9.941 1.666 9.153 1.00 68.00 84 GLY A CA 1
ATOM 678 C C . GLY A 1 84 ? 11.067 2.622 9.550 1.00 68.00 84 GLY A C 1
ATOM 679 O O . GLY A 1 84 ? 10.820 3.542 10.322 1.00 68.00 84 GLY A O 1
ATOM 680 N N . GLU A 1 85 ? 12.264 2.444 8.990 1.00 69.50 85 GLU A N 1
ATOM 681 C CA . GLU A 1 85 ? 13.438 3.293 9.232 1.00 69.50 85 GLU A CA 1
ATOM 682 C C . GLU A 1 85 ? 13.231 4.725 8.696 1.00 69.50 85 GLU A C 1
ATOM 684 O O . GLU A 1 85 ? 13.411 5.677 9.457 1.00 69.50 85 GLU A O 1
ATOM 689 N N . ILE A 1 86 ? 12.711 4.894 7.469 1.00 66.94 86 ILE A N 1
ATOM 690 C CA . ILE A 1 86 ? 12.386 6.213 6.876 1.00 66.94 86 ILE A CA 1
ATOM 691 C C . ILE A 1 86 ? 11.434 7.023 7.776 1.00 66.94 86 ILE A C 1
ATOM 693 O O . ILE A 1 86 ? 11.592 8.236 7.951 1.00 66.94 86 ILE A O 1
ATOM 697 N N . TYR A 1 87 ? 10.431 6.366 8.365 1.00 65.38 87 TYR A N 1
ATOM 698 C CA . TYR A 1 87 ? 9.471 7.033 9.250 1.00 65.38 87 TYR A CA 1
ATOM 699 C C . TYR A 1 87 ? 9.950 7.162 10.701 1.00 65.38 87 TYR A C 1
ATOM 701 O O . TYR A 1 87 ? 9.517 8.085 11.396 1.00 65.38 87 TYR A O 1
ATOM 709 N N . ALA A 1 88 ? 10.836 6.279 11.169 1.00 59.62 88 ALA A N 1
ATOM 710 C CA . ALA A 1 88 ? 11.406 6.338 12.513 1.00 59.62 88 ALA A CA 1
ATOM 711 C C . ALA A 1 88 ? 12.410 7.491 12.665 1.00 59.62 88 ALA A C 1
ATOM 713 O O . ALA A 1 88 ? 12.393 8.183 13.684 1.00 59.62 88 ALA A O 1
ATOM 714 N N . GLU A 1 89 ? 13.239 7.746 11.649 1.00 55.72 89 GLU A N 1
ATOM 715 C CA . GLU A 1 89 ? 14.244 8.817 11.685 1.00 55.72 89 GLU A CA 1
ATOM 716 C C . GLU A 1 89 ? 13.615 10.222 11.725 1.00 55.72 89 GLU A C 1
ATOM 718 O O . GLU A 1 89 ? 14.145 11.131 12.363 1.00 55.72 89 GLU A O 1
ATOM 723 N N . ASN A 1 90 ? 12.428 10.395 11.138 1.00 55.62 90 ASN A N 1
ATOM 724 C CA . ASN A 1 90 ? 11.780 11.700 10.990 1.00 55.62 90 ASN A CA 1
ATOM 725 C C . ASN A 1 90 ? 10.958 12.180 12.209 1.00 55.62 90 ASN A C 1
ATOM 727 O O . ASN A 1 90 ? 10.267 13.190 12.099 1.00 55.62 90 ASN A O 1
ATOM 731 N N . ARG A 1 91 ? 10.966 11.478 13.360 1.00 50.84 91 ARG A N 1
ATOM 732 C CA . ARG A 1 91 ? 10.135 11.741 14.577 1.00 50.84 91 ARG A CA 1
ATOM 733 C C . ARG A 1 91 ? 8.609 11.883 14.357 1.00 50.84 91 ARG A C 1
ATOM 735 O O . ARG A 1 91 ? 7.866 11.983 15.327 1.00 50.84 91 ARG A O 1
ATOM 742 N N . ASN A 1 92 ? 8.136 11.785 13.115 1.00 61.59 92 ASN A N 1
ATOM 743 C CA . ASN A 1 92 ? 6.744 11.844 12.659 1.00 61.59 92 ASN A CA 1
ATOM 744 C C . ASN A 1 92 ? 6.169 10.442 12.378 1.00 61.59 92 ASN A C 1
ATOM 746 O O . ASN A 1 92 ? 5.286 10.268 11.536 1.00 61.59 92 ASN A O 1
ATOM 750 N N . GLY A 1 93 ? 6.701 9.419 13.052 1.00 78.38 93 GLY A N 1
ATOM 751 C CA . GLY A 1 93 ? 6.319 8.028 12.828 1.00 78.38 93 GLY A CA 1
ATOM 752 C C . GLY A 1 93 ? 4.874 7.730 13.216 1.00 78.38 93 GLY A C 1
ATOM 753 O O . GLY A 1 93 ? 4.256 6.895 12.571 1.00 78.38 93 GLY A O 1
ATOM 754 N N . LEU A 1 94 ? 4.320 8.422 14.217 1.00 88.88 94 LEU A N 1
ATOM 755 C CA . LEU A 1 94 ? 2.914 8.305 14.604 1.00 88.88 94 LEU A CA 1
ATOM 756 C C . LEU A 1 94 ? 2.046 9.219 13.729 1.00 88.88 94 LEU A C 1
ATOM 758 O O . LEU A 1 94 ? 2.333 10.406 13.592 1.00 88.88 94 LEU A O 1
ATOM 762 N N . TYR A 1 95 ? 0.971 8.663 13.186 1.00 92.00 95 TYR A N 1
ATOM 763 C CA . TYR A 1 95 ? -0.105 9.398 12.540 1.00 92.00 95 TYR A CA 1
ATOM 764 C C . TYR A 1 95 ? -1.360 9.319 13.410 1.00 92.00 95 TYR A C 1
ATOM 766 O O . TYR A 1 95 ? -1.645 8.270 13.991 1.00 92.00 95 TYR A O 1
ATOM 774 N N . ASP A 1 96 ? -2.078 10.432 13.516 1.00 94.31 96 ASP A N 1
ATOM 775 C CA . ASP A 1 96 ? -3.335 10.570 14.250 1.00 94.31 96 ASP A CA 1
ATOM 776 C C . ASP A 1 96 ? -4.254 11.468 13.414 1.00 94.31 96 ASP A C 1
ATOM 778 O O . ASP A 1 96 ? -4.038 12.679 13.352 1.00 94.31 96 ASP A O 1
ATOM 782 N N . GLY A 1 97 ? -5.203 10.871 12.695 1.00 96.12 97 GLY A N 1
ATOM 783 C CA . GLY A 1 97 ? -5.987 11.570 11.675 1.00 96.12 97 GLY A CA 1
ATOM 784 C C . GLY A 1 97 ? -6.873 10.636 10.855 1.00 96.12 97 GLY A C 1
ATOM 785 O O . GLY A 1 97 ? -7.043 9.464 11.198 1.00 96.12 97 GLY A O 1
ATOM 786 N N . ASN A 1 98 ? -7.438 11.148 9.764 1.00 97.62 98 ASN A N 1
ATOM 787 C CA . ASN A 1 98 ? -8.298 10.370 8.880 1.00 97.62 98 ASN A CA 1
ATOM 788 C C . ASN A 1 98 ? -7.468 9.436 7.979 1.00 97.62 98 ASN A C 1
ATOM 790 O O . ASN A 1 98 ? -6.481 9.846 7.372 1.00 97.62 98 ASN A O 1
ATOM 794 N N . TYR A 1 99 ? -7.850 8.161 7.888 1.00 97.69 99 TYR A N 1
ATOM 795 C CA . TYR A 1 99 ? -7.080 7.185 7.121 1.00 97.69 99 TYR A CA 1
ATOM 796 C C . TYR A 1 99 ? -7.178 7.393 5.605 1.00 97.69 99 TYR A C 1
ATOM 798 O O . TYR A 1 99 ? -6.207 7.130 4.900 1.00 97.69 99 TYR A O 1
ATOM 806 N N . LYS A 1 100 ? -8.298 7.924 5.108 1.00 97.94 100 LYS A N 1
ATOM 807 C CA . LYS A 1 100 ? -8.443 8.365 3.719 1.00 97.94 100 LYS A CA 1
ATOM 808 C C . LYS A 1 100 ? -7.423 9.458 3.401 1.00 97.94 100 LYS A C 1
ATOM 810 O O . LYS A 1 100 ? -6.599 9.271 2.515 1.00 97.94 100 LYS A O 1
ATOM 815 N N . GLU A 1 101 ? -7.396 10.532 4.188 1.00 97.25 101 GLU A N 1
ATOM 816 C CA . GLU A 1 101 ? -6.440 11.636 3.996 1.00 97.25 101 GLU A CA 1
ATOM 817 C C . GLU A 1 101 ? -4.989 11.133 4.044 1.00 97.25 101 GLU A C 1
ATOM 819 O O . GLU A 1 101 ? -4.177 11.479 3.190 1.00 97.25 101 GLU A O 1
ATOM 824 N N . PHE A 1 102 ? -4.675 10.242 4.994 1.00 95.94 102 PHE A N 1
ATOM 825 C CA . PHE A 1 102 ? -3.364 9.597 5.076 1.00 95.94 102 PHE A CA 1
ATOM 826 C C . PHE A 1 102 ? -2.967 8.871 3.785 1.00 95.94 102 PHE A C 1
ATOM 828 O O . PHE A 1 102 ? -1.815 8.957 3.373 1.00 95.94 102 PHE A O 1
ATOM 835 N N . LEU A 1 103 ? -3.880 8.120 3.166 1.00 97.19 103 LEU A N 1
ATOM 836 C CA . LEU A 1 103 ? -3.593 7.365 1.944 1.00 97.19 103 LEU A CA 1
ATOM 837 C C . LEU A 1 103 ? -3.499 8.289 0.722 1.00 97.19 103 LEU A C 1
ATOM 839 O O . LEU A 1 103 ? -2.615 8.101 -0.114 1.00 97.19 103 LEU A O 1
ATOM 843 N N . GLU A 1 104 ? -4.339 9.325 0.653 1.00 96.38 104 GLU A N 1
ATOM 844 C CA . GLU A 1 104 ? -4.287 10.364 -0.385 1.00 96.38 104 GLU A CA 1
ATOM 845 C C . GLU A 1 104 ? -2.954 11.124 -0.381 1.00 96.38 104 GLU A C 1
ATOM 847 O O . GLU A 1 104 ? -2.490 11.549 -1.440 1.00 96.38 104 GLU A O 1
ATOM 852 N N . GLU A 1 105 ? -2.276 11.243 0.772 1.00 94.12 105 GLU A N 1
ATOM 853 C CA . GLU A 1 105 ? -0.943 11.856 0.854 1.00 94.12 105 GLU A CA 1
ATOM 854 C C . GLU A 1 105 ? 0.091 11.177 -0.064 1.00 94.12 105 GLU A C 1
ATOM 856 O O . GLU A 1 105 ? 1.100 11.819 -0.377 1.00 94.12 105 GLU A O 1
ATOM 861 N N . TYR A 1 106 ? -0.126 9.923 -0.479 1.00 93.94 106 TYR A N 1
ATOM 862 C CA . TYR A 1 106 ? 0.801 9.141 -1.304 1.00 93.94 106 TYR A CA 1
ATOM 863 C C . TYR A 1 106 ? 0.519 9.212 -2.809 1.00 93.94 106 TYR A C 1
ATOM 865 O O . TYR A 1 106 ? 1.450 9.004 -3.591 1.00 93.94 106 TYR A O 1
ATOM 873 N N . ASN A 1 107 ? -0.705 9.555 -3.220 1.00 95.25 107 ASN A N 1
ATOM 874 C CA . ASN A 1 107 ? -1.071 9.6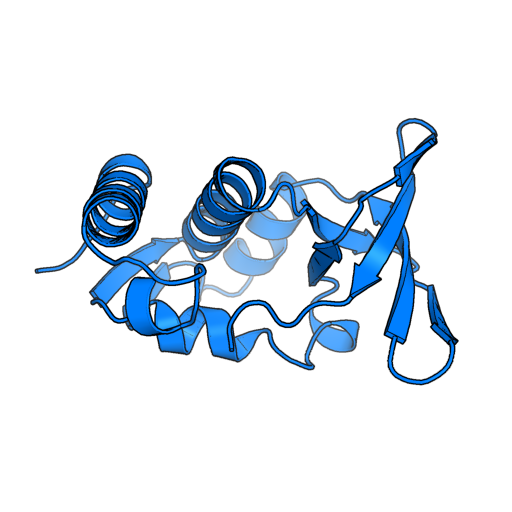62 -4.633 1.00 95.25 107 ASN A CA 1
ATOM 875 C C . ASN A 1 107 ? -0.194 10.706 -5.343 1.00 95.25 107 ASN A C 1
ATOM 877 O O . ASN A 1 107 ? -0.073 11.851 -4.898 1.00 95.25 107 ASN A O 1
ATOM 881 N N . GLY A 1 108 ? 0.451 10.312 -6.444 1.00 93.38 108 GLY A N 1
ATOM 882 C CA . GLY A 1 108 ? 1.304 11.200 -7.239 1.00 93.38 108 GLY A CA 1
ATOM 883 C C . GLY A 1 108 ? 2.649 11.551 -6.588 1.00 93.38 108 GLY A C 1
ATOM 884 O O . GLY A 1 108 ? 3.372 12.411 -7.100 1.00 93.38 108 GLY A O 1
ATOM 885 N N . LYS A 1 109 ? 3.008 10.916 -5.462 1.00 92.88 109 LYS A N 1
ATOM 886 C CA . LYS A 1 109 ? 4.289 11.123 -4.761 1.00 92.88 109 LYS A CA 1
ATOM 887 C C . LYS A 1 109 ? 5.213 9.913 -4.840 1.00 92.88 109 LYS A C 1
ATOM 889 O O . LYS A 1 109 ? 6.124 9.775 -4.020 1.00 92.88 109 LYS A O 1
ATOM 894 N N . GLU A 1 110 ? 5.035 9.044 -5.822 1.00 92.81 110 GLU A N 1
ATOM 895 C CA . GLU A 1 110 ? 5.793 7.796 -5.9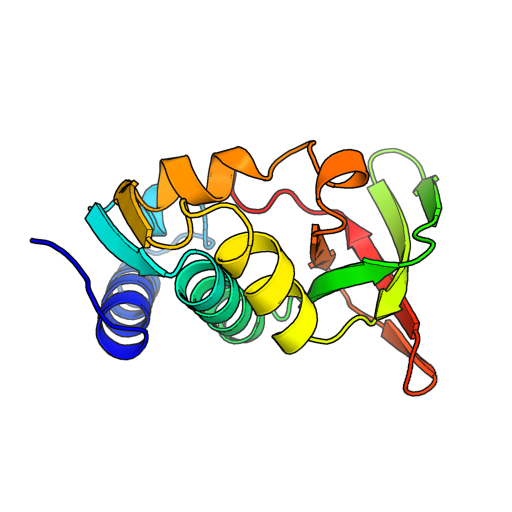41 1.00 92.81 110 GLU A CA 1
ATOM 896 C C . GLU A 1 110 ? 7.280 8.068 -6.211 1.00 92.81 110 GLU A C 1
ATOM 898 O O . GLU A 1 110 ? 8.144 7.430 -5.619 1.00 92.81 110 GLU A O 1
ATOM 903 N N . ASN A 1 111 ? 7.604 9.114 -6.981 1.00 87.81 111 ASN A N 1
ATOM 904 C CA . ASN A 1 111 ? 8.990 9.554 -7.199 1.00 87.81 111 ASN A CA 1
ATOM 905 C C . ASN A 1 111 ? 9.675 10.103 -5.933 1.00 87.81 111 ASN A C 1
ATOM 907 O O . ASN A 1 111 ? 10.901 10.109 -5.852 1.00 87.81 111 ASN A O 1
ATOM 911 N N . LEU A 1 112 ? 8.899 10.591 -4.958 1.00 87.50 112 LEU A N 1
ATOM 912 C CA . LEU A 1 112 ? 9.418 11.129 -3.695 1.00 87.50 112 LEU A CA 1
ATOM 913 C C . LEU A 1 112 ? 9.519 10.051 -2.613 1.00 87.50 112 LEU A C 1
ATOM 915 O O . LEU A 1 112 ? 10.439 10.068 -1.802 1.00 87.50 112 LEU A O 1
ATOM 919 N N . THR A 1 113 ? 8.546 9.143 -2.578 1.00 88.62 113 THR A N 1
ATOM 920 C CA . THR A 1 113 ? 8.387 8.155 -1.503 1.00 88.62 113 THR A CA 1
ATOM 921 C C . THR A 1 113 ? 8.912 6.772 -1.874 1.00 88.62 113 THR A C 1
ATOM 923 O O . THR A 1 113 ? 9.192 5.972 -0.986 1.00 88.62 113 THR A O 1
ATOM 926 N N . GLY A 1 114 ? 9.017 6.470 -3.170 1.00 91.75 114 GLY A N 1
ATOM 927 C CA . GLY A 1 114 ? 9.271 5.133 -3.700 1.00 91.75 114 GLY A CA 1
ATOM 928 C C . GLY A 1 114 ? 8.114 4.150 -3.494 1.00 91.75 114 GLY A C 1
ATOM 929 O O . GLY A 1 114 ? 8.280 2.969 -3.791 1.00 91.75 114 GLY A O 1
ATOM 930 N N . LEU A 1 115 ? 6.977 4.585 -2.945 1.00 94.19 115 LEU A N 1
ATOM 931 C CA . LEU A 1 115 ? 5.831 3.729 -2.649 1.00 94.19 115 LEU A CA 1
ATOM 932 C C . LEU A 1 115 ? 4.896 3.656 -3.853 1.00 94.19 115 LEU A C 1
ATOM 934 O O . LEU A 1 115 ? 4.542 4.682 -4.417 1.00 94.19 115 LEU A O 1
ATOM 938 N N . TYR A 1 116 ? 4.476 2.446 -4.208 1.00 96.38 116 TYR A N 1
ATOM 939 C CA . TYR A 1 116 ? 3.588 2.178 -5.337 1.00 96.38 116 TYR A CA 1
ATOM 940 C C . TYR A 1 116 ? 2.493 1.200 -4.929 1.00 96.38 116 TYR A C 1
ATOM 942 O O . TYR A 1 116 ? 2.770 0.250 -4.195 1.00 96.38 116 TYR A O 1
ATOM 950 N N . ARG A 1 117 ? 1.285 1.383 -5.469 1.00 97.56 117 ARG A N 1
ATOM 951 C CA . ARG A 1 117 ? 0.280 0.324 -5.602 1.00 97.56 117 ARG A CA 1
ATOM 952 C C . ARG A 1 117 ? 0.294 -0.163 -7.045 1.00 97.56 117 ARG A C 1
ATOM 954 O O . ARG A 1 117 ? 0.219 0.643 -7.970 1.00 97.56 117 ARG A O 1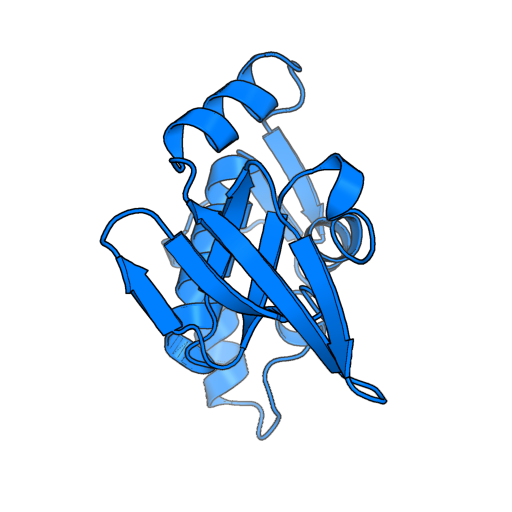
ATOM 961 N N . LEU A 1 118 ? 0.418 -1.470 -7.223 1.00 97.81 118 LEU A N 1
ATOM 962 C CA . LEU A 1 118 ? 0.548 -2.118 -8.518 1.00 97.81 118 LEU A CA 1
ATOM 963 C C . LEU A 1 118 ? -0.569 -3.142 -8.708 1.00 97.81 118 LEU A C 1
ATOM 965 O O . LEU A 1 118 ? -0.671 -4.086 -7.922 1.00 97.81 118 LEU A O 1
ATOM 969 N N . MET A 1 119 ? -1.349 -2.954 -9.768 1.00 97.31 119 MET A N 1
ATOM 970 C CA . MET A 1 119 ? -2.267 -3.950 -10.315 1.00 97.31 119 MET A CA 1
ATOM 971 C C . MET A 1 119 ? -1.489 -5.001 -11.106 1.00 97.31 119 MET A C 1
ATOM 973 O O . MET A 1 119 ? -0.425 -4.698 -11.661 1.00 97.31 119 MET A O 1
ATOM 977 N N . ASP A 1 120 ? -2.030 -6.218 -11.155 1.00 95.38 120 ASP A N 1
ATOM 978 C CA . ASP A 1 120 ? -1.457 -7.373 -11.856 1.00 95.38 120 ASP A CA 1
ATOM 979 C C . ASP A 1 120 ? 0.056 -7.541 -11.620 1.00 95.38 120 ASP A C 1
ATOM 981 O O . ASP A 1 120 ? 0.851 -7.578 -12.568 1.00 95.38 120 ASP A O 1
ATOM 985 N N . PRO A 1 121 ? 0.501 -7.607 -10.348 1.00 96.06 121 PRO A N 1
ATOM 986 C CA . PRO A 1 121 ? 1.917 -7.664 -10.037 1.00 96.06 121 PRO A CA 1
ATOM 987 C C . PRO A 1 121 ? 2.551 -8.970 -10.536 1.00 96.06 121 PRO A C 1
ATOM 989 O O . PRO A 1 121 ? 2.195 -10.066 -10.101 1.00 96.06 121 PRO A O 1
ATOM 992 N N . VAL A 1 122 ? 3.569 -8.850 -11.388 1.00 95.44 122 VAL A N 1
ATOM 993 C CA . VAL A 1 122 ? 4.401 -9.962 -11.858 1.00 95.44 122 VAL A CA 1
ATOM 994 C C . VAL A 1 122 ? 5.786 -9.867 -11.229 1.00 95.44 122 VAL A C 1
ATOM 996 O O . VAL A 1 122 ? 6.520 -8.893 -11.413 1.00 95.44 122 VAL A O 1
ATOM 999 N N . TYR A 1 123 ? 6.164 -10.913 -10.501 1.00 92.38 123 TYR A N 1
ATOM 1000 C CA . TYR A 1 123 ? 7.488 -11.054 -9.903 1.00 92.38 123 TYR A CA 1
ATOM 1001 C C . TYR A 1 123 ? 8.401 -11.765 -10.899 1.00 92.38 123 TYR A C 1
ATOM 1003 O O . TYR A 1 123 ? 8.226 -12.954 -11.157 1.00 92.38 123 TYR A O 1
ATOM 1011 N N . THR A 1 124 ? 9.335 -11.026 -11.501 1.00 81.12 124 THR A N 1
ATOM 1012 C CA . THR A 1 124 ? 10.203 -11.572 -12.557 1.00 81.12 124 THR A CA 1
ATOM 1013 C C . THR A 1 124 ? 11.366 -12.377 -11.980 1.00 81.12 124 THR A C 1
ATOM 1015 O O . THR A 1 124 ? 11.666 -13.441 -12.502 1.00 81.12 124 THR A O 1
ATOM 1018 N N . ASP A 1 125 ? 11.937 -11.910 -10.866 1.00 77.44 125 ASP A N 1
ATOM 1019 C CA . ASP A 1 125 ? 12.934 -12.590 -10.031 1.00 77.44 125 ASP A CA 1
ATOM 1020 C C . ASP A 1 125 ? 12.596 -12.333 -8.550 1.00 77.44 125 ASP A C 1
ATOM 1022 O O . ASP A 1 125 ? 11.774 -11.474 -8.231 1.00 77.44 125 ASP A O 1
ATOM 1026 N N . SER A 1 126 ? 13.272 -12.996 -7.601 1.00 73.44 126 SER A N 1
ATOM 1027 C CA . SER A 1 126 ? 13.011 -12.832 -6.152 1.00 73.44 126 SER A CA 1
ATOM 1028 C C . SER A 1 126 ? 13.207 -11.408 -5.600 1.00 73.44 126 SER A C 1
ATOM 1030 O O . SER A 1 126 ? 12.946 -11.163 -4.422 1.00 73.44 126 SER A O 1
ATOM 1032 N N . LYS A 1 127 ? 13.680 -10.469 -6.427 1.00 87.50 127 LYS A N 1
ATOM 1033 C CA . LYS A 1 127 ? 13.994 -9.087 -6.048 1.00 87.50 127 LYS A CA 1
ATOM 1034 C C . LYS A 1 127 ? 13.283 -8.026 -6.881 1.00 87.50 127 LYS A C 1
ATOM 1036 O O . LYS A 1 127 ? 13.387 -6.858 -6.523 1.00 87.50 127 LYS A O 1
ATOM 1041 N N . SER A 1 128 ? 12.596 -8.383 -7.961 1.00 92.31 128 SER A N 1
ATOM 1042 C CA . SER A 1 128 ? 11.999 -7.412 -8.882 1.00 92.31 128 SER A CA 1
ATOM 1043 C C . SER A 1 128 ? 10.527 -7.687 -9.113 1.00 92.31 128 SER A C 1
ATOM 1045 O O . SER A 1 128 ? 10.070 -8.829 -9.119 1.00 92.31 128 SER A O 1
ATOM 1047 N N . ILE A 1 129 ? 9.791 -6.604 -9.313 1.00 95.62 129 ILE A N 1
ATOM 1048 C CA . ILE A 1 129 ? 8.356 -6.621 -9.555 1.00 95.62 129 ILE A CA 1
ATOM 1049 C C . ILE A 1 129 ? 8.041 -5.683 -10.712 1.00 95.62 129 ILE A C 1
ATOM 1051 O O . ILE A 1 129 ? 8.676 -4.636 -10.873 1.00 95.62 129 ILE A O 1
ATOM 1055 N N . THR A 1 130 ? 7.052 -6.063 -11.510 1.00 96.25 130 THR A N 1
ATOM 1056 C CA . THR A 1 130 ? 6.403 -5.167 -12.457 1.00 96.25 130 THR A CA 1
ATOM 1057 C C . THR A 1 130 ? 4.893 -5.205 -12.273 1.00 96.25 130 THR A C 1
ATOM 1059 O O . THR A 1 130 ? 4.368 -6.198 -11.784 1.00 96.25 130 THR A O 1
ATOM 1062 N N . GLY A 1 131 ? 4.202 -4.134 -12.640 1.00 97.12 131 GLY A N 1
ATOM 1063 C CA . GLY A 1 131 ? 2.743 -4.054 -12.603 1.00 97.12 131 GLY A CA 1
ATOM 1064 C C . GLY A 1 131 ? 2.260 -2.700 -13.107 1.00 97.12 131 GLY A C 1
ATOM 1065 O O . GLY A 1 131 ? 3.077 -1.826 -13.415 1.00 97.12 131 GLY A O 1
ATOM 1066 N N . VAL A 1 132 ? 0.947 -2.524 -13.200 1.00 97.75 132 VAL A N 1
ATOM 1067 C CA . VAL A 1 132 ? 0.340 -1.254 -13.619 1.00 97.75 132 VAL A CA 1
ATOM 1068 C C . VAL A 1 132 ? 0.123 -0.375 -12.392 1.00 97.75 132 VAL A C 1
ATOM 1070 O O . VAL A 1 132 ? -0.467 -0.808 -11.407 1.00 97.75 132 VAL A O 1
ATOM 1073 N N . LYS A 1 133 ? 0.622 0.860 -12.435 1.00 97.50 133 LYS A N 1
ATOM 1074 C CA . LYS A 1 133 ? 0.462 1.844 -11.364 1.00 97.50 133 LYS A CA 1
ATOM 1075 C C . LYS A 1 133 ? -1.012 2.174 -11.158 1.00 97.50 133 LYS A C 1
ATOM 1077 O O . LYS A 1 133 ? -1.695 2.561 -12.104 1.00 97.50 133 LYS A O 1
ATOM 1082 N N . LEU A 1 134 ? -1.439 2.106 -9.905 1.00 97.12 134 LEU A N 1
ATOM 1083 C CA . LEU A 1 134 ? -2.713 2.625 -9.430 1.00 97.12 134 LEU A CA 1
ATOM 1084 C C . LEU A 1 134 ? -2.475 3.734 -8.406 1.00 97.12 134 LEU A C 1
ATOM 1086 O O . LEU A 1 134 ? -1.459 3.734 -7.704 1.00 97.12 134 LEU A O 1
ATOM 1090 N N . ASP A 1 135 ? -3.457 4.620 -8.266 1.00 96.88 135 ASP A N 1
ATOM 1091 C CA . ASP A 1 135 ? -3.569 5.455 -7.074 1.00 96.88 135 ASP A CA 1
ATOM 1092 C C . ASP A 1 135 ? -3.804 4.568 -5.842 1.00 96.88 135 ASP A C 1
ATOM 1094 O O . ASP A 1 135 ? -4.431 3.502 -5.912 1.00 96.88 135 ASP A O 1
ATOM 1098 N N . PHE A 1 136 ? -3.327 5.006 -4.677 1.00 96.44 136 PHE A N 1
ATOM 1099 C CA . PHE A 1 136 ? -3.605 4.313 -3.422 1.00 96.44 136 PHE A CA 1
ATOM 1100 C C . PHE A 1 136 ? -5.121 4.257 -3.198 1.00 96.44 136 PHE A C 1
ATOM 1102 O O . PHE A 1 136 ? -5.695 3.192 -2.973 1.00 96.44 136 PHE A O 1
ATOM 1109 N N . ILE A 1 137 ? -5.811 5.377 -3.341 1.00 95.06 137 ILE A N 1
ATOM 1110 C CA . ILE A 1 137 ? -7.273 5.415 -3.301 1.00 95.06 137 ILE A CA 1
ATOM 1111 C C . ILE A 1 137 ? -7.805 6.441 -4.297 1.00 95.06 137 ILE A C 1
ATOM 1113 O O . ILE A 1 137 ? -7.084 7.372 -4.661 1.00 95.06 137 ILE A O 1
ATOM 1117 N N . TRP A 1 138 ? -9.053 6.237 -4.716 1.00 89.50 138 TRP A N 1
ATOM 1118 C CA . TRP A 1 138 ? -9.804 7.072 -5.652 1.00 89.50 138 TRP A CA 1
ATOM 1119 C C . TRP A 1 138 ? -11.186 7.427 -5.092 1.00 89.50 138 TRP A C 1
ATOM 1121 O O . TRP A 1 138 ? -11.689 6.693 -4.200 1.00 89.50 138 TRP A O 1
#

Foldseek 3Di:
DEAEALVSLLVQLVVCVVVDPDDDFLVSQFDKYKYFLLRLLVSLQVNCCVRVVKGKFQFDPKDWDDDPPWTKIKGWGDDSVVVQVVLVVVVNRIDTGGSSVSQQVCFPCCVPGSIFIFHPWDDPDPTMIMGITDRSHD

Organism: NCBI:txid1150298

pLDDT: mean 90.8, std 9.72, range [50.84, 97.94]

Secondary structure (DSSP, 8-state):
--B-SHHHHHHHHHHHHHHS-S-S-GGGG-SEEEEEHHHHHHHHHHHHHHHT-PEEEEEEEEEEEEETTEEEEEEEEPPHHHHHHHHHHTS--EEEEEHHHHHHTTTT-HHHH-EEEEEEEEEEETTEEEEEEE-S--